Protein AF-A0A0H4J5Y6-F1 (afdb_monomer_lite)

Foldseek 3Di:
DDDWDKAAAPWAADPVRHTQFFDRMDTFWDDWDKDKDKDKDPPDPFKIKMKIKTKPDWTKTADDCRYSCQQPWGIKTKIKIWIKIKMKGDPDPVDIDMDIDIDMDIDIDTDGPDD

InterPro domains:
  IPR005017 Outer membrane protein transport protein (OMPP1/FadL/TodX) [PF03349] (21-115)
  IPR005017 Outer membrane protein transport protein (OMPP1/FadL/TodX) [PTHR35093] (3-115)

pLDDT: mean 89.31, std 9.94, range [47.72, 98.81]

Secondary structure (DSSP, 8-state):
-----EEE-S--B-TTSPBPPSBSEEE-BPP-----EEEEEE-SSSEEEEEEEEEEEEEEEE--TTBTTTTT-SEEEEEEEEEEEEEEEEEETTEEEEEE--EEEEEEEEE----

Radius of gyration: 22.94 Å; chains: 1; bounding box: 67×26×47 Å

Sequence (115 aa):
MLPSIHYEADSATDFTGLPVQGSKNGKITKTTVAPHIYGAYKVNDNLTVGLGVYVPFGSATEYEKDSVLRHNINKLGLTSIAVEPVAAWKLNERHSFGAGIIAQHNSAELRKYAD

Organism: Neisseria gonorrhoeae (strain ATCC 700825 / FA 1090) (NCBI:txid242231)

Structure (mmCIF, N/CA/C/O backbone):
data_AF-A0A0H4J5Y6-F1
#
_entry.id   AF-A0A0H4J5Y6-F1
#
loop_
_atom_site.group_PDB
_atom_site.id
_atom_site.type_symbol
_atom_site.label_atom_id
_atom_site.label_alt_id
_atom_site.label_comp_id
_atom_site.label_asym_id
_atom_site.label_entity_id
_atom_site.label_seq_id
_atom_site.pdbx_PDB_ins_code
_atom_site.Cartn_x
_atom_site.Cartn_y
_atom_site.Cartn_z
_atom_site.occupancy
_atom_site.B_iso_or_equiv
_atom_site.auth_seq_id
_atom_site.auth_comp_id
_atom_site.auth_asym_id
_atom_site.auth_atom_id
_atom_site.pdbx_PDB_model_num
ATOM 1 N N . MET A 1 1 ? -1.390 -15.886 -13.599 1.00 58.12 1 MET A N 1
ATOM 2 C CA . MET A 1 1 ? -0.247 -15.337 -14.362 1.00 58.12 1 MET A CA 1
ATOM 3 C C . MET A 1 1 ? 0.182 -14.041 -13.694 1.00 58.12 1 MET A C 1
ATOM 5 O O . MET A 1 1 ? -0.690 -13.233 -13.408 1.00 58.12 1 MET A O 1
ATOM 9 N N . LEU A 1 2 ? 1.469 -13.872 -13.381 1.00 78.81 2 LEU A N 1
ATOM 10 C CA . LEU A 1 2 ? 1.997 -12.628 -12.802 1.00 78.81 2 LEU A CA 1
ATOM 11 C C . LEU A 1 2 ? 2.396 -11.662 -13.927 1.00 78.81 2 LEU A C 1
ATOM 13 O O . LEU A 1 2 ? 2.866 -12.138 -14.963 1.00 78.81 2 LEU A O 1
ATOM 17 N N . PRO A 1 3 ? 2.237 -10.340 -13.749 1.00 82.12 3 PRO A N 1
ATOM 18 C CA . PRO A 1 3 ? 2.669 -9.372 -14.747 1.00 82.12 3 PRO A CA 1
ATOM 19 C C . PRO A 1 3 ? 4.174 -9.498 -15.007 1.00 82.12 3 PRO 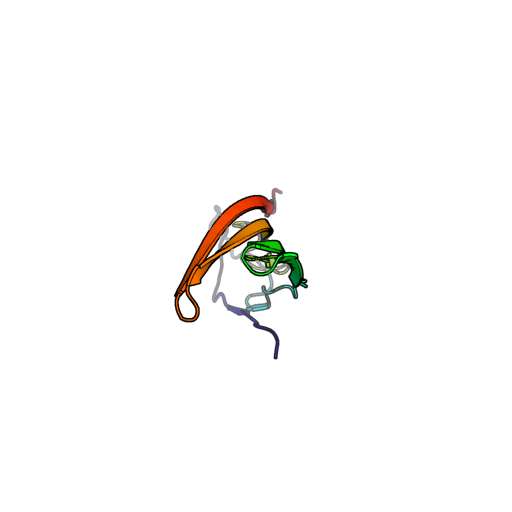A C 1
ATOM 21 O O . PRO A 1 3 ? 4.975 -9.750 -14.101 1.00 82.12 3 PRO A O 1
ATOM 24 N N . SER A 1 4 ? 4.565 -9.325 -16.264 1.00 86.62 4 SER A N 1
ATOM 25 C CA . SER A 1 4 ? 5.963 -9.284 -16.674 1.00 86.62 4 SER A CA 1
ATOM 26 C C . SER A 1 4 ? 6.153 -8.198 -17.712 1.00 86.62 4 SER A C 1
ATOM 28 O O . SER A 1 4 ? 5.565 -8.257 -18.789 1.00 86.62 4 SER A O 1
ATOM 30 N N . ILE A 1 5 ? 6.996 -7.235 -17.383 1.00 89.25 5 ILE A N 1
ATOM 31 C CA . ILE A 1 5 ? 7.481 -6.209 -18.288 1.00 89.25 5 ILE A CA 1
ATOM 32 C C . ILE A 1 5 ? 8.906 -6.597 -18.653 1.00 89.25 5 ILE A C 1
ATOM 34 O O . ILE A 1 5 ? 9.709 -6.933 -17.774 1.00 89.25 5 ILE A O 1
ATOM 38 N N . HIS A 1 6 ? 9.191 -6.555 -19.947 1.00 89.75 6 HIS A N 1
ATOM 39 C CA . HIS A 1 6 ? 10.530 -6.712 -20.483 1.00 89.75 6 HIS A CA 1
ATOM 40 C C . HIS A 1 6 ? 10.968 -5.381 -21.084 1.00 89.75 6 HIS A C 1
ATOM 42 O O . HIS A 1 6 ? 10.133 -4.641 -21.606 1.00 89.75 6 HIS A O 1
ATOM 48 N N . TYR A 1 7 ? 12.255 -5.077 -20.981 1.00 85.56 7 TYR A N 1
ATOM 49 C CA . TYR A 1 7 ? 12.864 -4.012 -21.767 1.00 85.56 7 TYR A CA 1
ATOM 50 C C . TYR A 1 7 ? 13.587 -4.615 -22.961 1.00 85.56 7 TYR A C 1
ATOM 52 O O . TYR A 1 7 ? 13.996 -5.778 -22.934 1.00 85.56 7 TYR A O 1
ATOM 60 N N . GLU A 1 8 ? 13.770 -3.785 -23.975 1.00 88.62 8 GLU A N 1
ATOM 61 C CA . GLU A 1 8 ? 14.622 -4.054 -25.118 1.00 88.62 8 GLU A CA 1
ATOM 62 C C . GLU A 1 8 ? 15.290 -2.739 -25.529 1.00 88.62 8 GLU A C 1
ATOM 64 O O . GLU A 1 8 ? 14.659 -1.680 -25.521 1.00 88.62 8 GLU A O 1
ATOM 69 N N . ALA A 1 9 ? 16.582 -2.798 -25.823 1.00 81.88 9 ALA A N 1
ATOM 70 C CA . ALA A 1 9 ? 17.411 -1.678 -26.225 1.00 81.88 9 ALA A CA 1
ATOM 71 C C . ALA A 1 9 ? 18.280 -2.109 -27.407 1.00 81.88 9 ALA A C 1
ATOM 73 O O . ALA A 1 9 ? 18.980 -3.115 -27.334 1.00 81.88 9 ALA A O 1
ATOM 74 N N . ASP A 1 10 ? 18.270 -1.336 -28.487 1.00 82.75 10 ASP A N 1
ATOM 75 C CA . ASP A 1 10 ? 19.066 -1.656 -29.674 1.00 82.75 10 ASP A CA 1
ATOM 76 C C . ASP A 1 10 ? 20.563 -1.384 -29.442 1.00 82.75 10 ASP A C 1
ATOM 78 O O . ASP A 1 10 ? 21.430 -2.222 -29.700 1.00 82.75 10 ASP A O 1
ATOM 82 N N . SER A 1 11 ? 20.885 -0.232 -28.856 1.00 78.75 11 SER A N 1
ATOM 83 C CA . SER A 1 11 ? 22.230 0.134 -28.414 1.00 78.75 11 SER A CA 1
ATOM 84 C C . SER A 1 11 ? 22.159 1.197 -27.316 1.00 78.75 11 SER A C 1
ATOM 86 O O . SER A 1 11 ? 21.152 1.889 -27.167 1.00 78.75 11 SER A O 1
ATOM 88 N N . ALA A 1 12 ? 23.226 1.318 -26.529 1.00 79.81 12 ALA A N 1
ATOM 89 C CA . ALA A 1 12 ? 23.436 2.450 -25.638 1.00 79.81 12 ALA A CA 1
ATOM 90 C C . ALA A 1 12 ? 24.891 2.892 -25.755 1.00 79.81 12 ALA A C 1
ATOM 92 O O . ALA A 1 12 ? 25.783 2.055 -25.907 1.00 79.81 12 ALA A O 1
ATOM 93 N N . THR A 1 13 ? 25.124 4.194 -25.671 1.00 85.19 13 THR A N 1
ATOM 94 C CA . THR A 1 13 ? 26.460 4.786 -25.628 1.00 85.19 13 THR A CA 1
ATOM 95 C C . THR A 1 13 ? 26.643 5.536 -24.319 1.00 85.19 13 THR A C 1
ATOM 97 O O . THR A 1 13 ? 25.680 6.081 -23.777 1.00 85.19 13 THR A O 1
ATOM 100 N N . ASP A 1 14 ? 27.867 5.559 -23.804 1.00 81.06 14 ASP A N 1
ATOM 101 C CA . ASP A 1 14 ? 28.212 6.390 -22.655 1.00 81.06 14 ASP A CA 1
ATOM 102 C C . ASP A 1 14 ? 28.408 7.862 -23.063 1.00 81.06 14 ASP A C 1
ATOM 104 O O . ASP A 1 14 ? 28.227 8.247 -24.223 1.00 81.06 14 ASP A O 1
ATOM 108 N N . PHE A 1 15 ? 28.786 8.708 -22.103 1.00 82.12 15 PHE A N 1
ATOM 109 C CA . PHE A 1 15 ? 29.022 10.134 -22.348 1.00 82.12 15 PHE A CA 1
ATOM 110 C C . PHE A 1 15 ? 30.226 10.413 -23.270 1.00 82.12 15 PHE A C 1
ATOM 112 O O . PHE A 1 15 ? 30.375 11.541 -23.737 1.00 82.12 15 PHE A O 1
ATOM 119 N N . THR A 1 16 ? 31.076 9.414 -23.541 1.00 86.62 16 THR A N 1
ATOM 120 C CA . THR A 1 16 ? 32.209 9.500 -24.479 1.00 86.62 16 THR A CA 1
ATOM 121 C C . THR A 1 16 ? 31.845 9.036 -25.894 1.00 86.62 16 THR A C 1
ATOM 123 O O . THR A 1 16 ? 32.663 9.139 -26.805 1.00 86.62 16 THR A O 1
ATOM 126 N N . GLY A 1 17 ? 30.612 8.557 -26.100 1.00 85.38 17 GLY A N 1
ATOM 127 C CA . GLY A 1 17 ? 30.131 8.022 -27.374 1.00 85.38 17 GLY A CA 1
ATOM 128 C C . GLY A 1 17 ? 30.516 6.561 -27.620 1.00 85.38 17 GLY A C 1
ATOM 129 O O . GLY A 1 17 ? 30.208 6.025 -28.684 1.00 85.38 17 GLY A O 1
ATOM 130 N N . LEU A 1 18 ? 31.164 5.897 -26.658 1.00 87.62 18 LEU A N 1
ATOM 131 C CA . LEU A 1 18 ? 31.531 4.490 -26.780 1.00 87.62 18 LEU A CA 1
ATOM 132 C C . LEU A 1 18 ? 30.323 3.592 -26.483 1.00 87.62 18 LEU A C 1
ATOM 134 O O . LEU A 1 18 ? 29.525 3.908 -25.595 1.00 87.62 18 LEU A O 1
ATOM 138 N N . PRO A 1 19 ? 30.159 2.465 -27.202 1.00 84.75 19 PRO A N 1
ATOM 139 C CA . PRO A 1 19 ? 29.061 1.546 -26.952 1.00 84.75 19 PRO A CA 1
ATOM 140 C C . PRO A 1 19 ? 29.201 0.902 -25.571 1.00 84.75 19 PRO A C 1
ATOM 142 O O . PRO A 1 19 ? 30.224 0.301 -25.234 1.00 84.75 19 PRO A O 1
ATOM 145 N N . VAL A 1 20 ? 28.131 0.977 -24.787 1.00 83.50 20 VAL A N 1
ATOM 146 C CA . VAL A 1 20 ? 28.015 0.292 -23.504 1.00 83.50 20 VAL A CA 1
ATOM 147 C C . VAL A 1 20 ? 27.782 -1.189 -23.779 1.00 83.50 20 VAL A C 1
ATOM 149 O O . VAL A 1 20 ? 26.775 -1.577 -24.372 1.00 83.50 20 VAL A O 1
ATOM 152 N N . GLN A 1 21 ? 28.711 -2.030 -23.333 1.00 83.94 21 GLN A N 1
ATOM 153 C CA . GLN A 1 21 ? 28.535 -3.480 -23.381 1.00 83.94 21 GLN A CA 1
ATOM 154 C C . GLN A 1 21 ? 27.591 -3.941 -22.264 1.00 83.94 21 GLN A C 1
ATOM 156 O O . GLN A 1 21 ? 27.601 -3.379 -21.158 1.00 83.94 21 GLN A O 1
ATOM 161 N N . GLY A 1 22 ? 26.772 -4.951 -22.567 1.00 85.25 22 GLY A N 1
ATOM 162 C CA . GLY A 1 22 ? 25.766 -5.445 -21.637 1.00 85.25 22 GLY A CA 1
ATOM 163 C C . GLY A 1 22 ? 24.576 -6.153 -22.277 1.00 85.25 22 GLY A C 1
ATOM 164 O O . GLY A 1 22 ? 24.467 -6.224 -23.506 1.00 85.25 22 GLY A O 1
ATOM 165 N N . SER A 1 23 ? 23.659 -6.634 -21.435 1.00 86.62 23 SER A N 1
ATOM 166 C CA . SER A 1 23 ? 22.384 -7.194 -21.874 1.00 86.62 23 SER A CA 1
ATOM 167 C C . SER A 1 23 ? 21.482 -6.099 -22.458 1.00 86.62 23 SER A C 1
ATOM 169 O O . SER A 1 23 ? 21.337 -4.995 -21.919 1.00 86.62 23 SER A O 1
ATOM 171 N N . LYS A 1 24 ? 20.893 -6.401 -23.616 1.00 86.12 24 LYS A N 1
ATOM 172 C CA . LYS A 1 24 ? 20.028 -5.491 -24.380 1.00 86.12 24 LYS A CA 1
ATOM 173 C C . LYS A 1 24 ? 18.547 -5.706 -24.100 1.00 86.12 24 LYS A C 1
ATOM 175 O O . LYS A 1 24 ? 17.742 -4.834 -24.392 1.00 86.12 24 LYS A O 1
ATOM 180 N N . ASN A 1 25 ? 18.187 -6.838 -23.516 1.00 87.75 25 ASN A N 1
ATOM 181 C CA . ASN A 1 25 ? 16.833 -7.173 -23.117 1.00 87.75 25 ASN A CA 1
ATOM 182 C C . ASN A 1 25 ? 16.846 -7.840 -21.740 1.00 87.75 25 ASN A C 1
ATOM 184 O O . ASN A 1 25 ? 17.891 -8.282 -21.274 1.00 87.75 25 ASN A O 1
ATOM 188 N N . GLY A 1 26 ? 15.694 -7.872 -21.078 1.00 86.81 26 GLY A N 1
ATOM 189 C CA . GLY A 1 26 ? 15.573 -8.490 -19.760 1.00 86.81 26 GLY A CA 1
ATOM 190 C C . GLY A 1 26 ? 14.221 -8.220 -19.117 1.00 86.81 26 GLY A C 1
ATOM 191 O O . GLY A 1 26 ? 13.482 -7.324 -19.531 1.00 86.81 26 GLY A O 1
ATOM 192 N N . LYS A 1 27 ? 13.869 -9.010 -18.102 1.00 88.25 27 LYS A N 1
ATOM 193 C CA . LYS A 1 27 ? 12.623 -8.837 -17.343 1.00 88.25 27 LYS A CA 1
ATOM 194 C C . LYS A 1 27 ? 12.870 -7.920 -16.157 1.00 88.25 27 LYS A C 1
ATOM 196 O O . LYS A 1 27 ? 13.683 -8.234 -15.299 1.00 88.25 27 LYS A O 1
ATOM 201 N N . ILE A 1 28 ? 12.094 -6.845 -16.058 1.00 88.06 28 ILE A N 1
ATOM 202 C CA . ILE A 1 28 ? 12.270 -5.858 -14.986 1.00 88.06 28 ILE A CA 1
ATOM 203 C C . ILE A 1 28 ? 11.290 -6.038 -13.831 1.00 88.06 28 ILE A C 1
ATOM 205 O O . ILE A 1 28 ? 11.535 -5.553 -12.733 1.00 88.06 28 ILE A O 1
ATOM 209 N N . THR A 1 29 ? 10.174 -6.738 -14.034 1.00 89.00 29 THR A N 1
ATOM 210 C CA . THR A 1 29 ? 9.155 -6.892 -12.986 1.00 89.00 29 THR A CA 1
ATOM 211 C C . THR A 1 29 ? 9.583 -7.888 -11.914 1.00 89.00 29 THR A C 1
ATOM 213 O O . THR A 1 29 ? 9.807 -9.067 -12.209 1.00 89.00 29 THR A O 1
ATOM 216 N N . LYS A 1 30 ? 9.577 -7.448 -10.652 1.00 84.38 30 LYS A N 1
ATOM 217 C CA . LYS A 1 30 ? 9.688 -8.327 -9.486 1.00 84.38 30 LYS A CA 1
ATOM 218 C C . LYS A 1 30 ? 8.302 -8.740 -8.994 1.00 84.38 30 LYS A C 1
ATOM 220 O O . LYS A 1 30 ? 7.361 -7.952 -8.996 1.00 84.38 30 LYS A O 1
ATOM 225 N N . THR A 1 31 ? 8.178 -9.993 -8.562 1.00 84.31 31 THR A N 1
ATOM 226 C CA . THR A 1 31 ? 6.944 -10.466 -7.923 1.00 84.31 31 THR A CA 1
ATOM 227 C C . THR A 1 31 ? 6.818 -9.832 -6.544 1.00 84.31 31 THR A C 1
ATOM 229 O O . THR A 1 31 ? 7.711 -9.996 -5.712 1.00 84.31 31 THR A O 1
ATOM 232 N N . THR A 1 32 ? 5.704 -9.147 -6.307 1.00 84.44 32 THR A N 1
ATOM 233 C CA . THR A 1 32 ? 5.380 -8.515 -5.027 1.00 84.44 32 THR A CA 1
ATOM 234 C C . THR A 1 32 ? 4.159 -9.192 -4.423 1.00 84.44 32 THR A C 1
ATOM 236 O O . THR A 1 32 ? 3.154 -9.393 -5.104 1.00 84.44 32 THR A O 1
ATOM 239 N N . VAL A 1 33 ? 4.243 -9.542 -3.141 1.00 88.38 33 VAL A N 1
ATOM 240 C CA . VAL A 1 33 ? 3.096 -10.033 -2.373 1.00 88.38 33 VAL A CA 1
ATOM 241 C C . VAL A 1 33 ? 2.431 -8.836 -1.701 1.00 88.38 33 VAL A C 1
ATOM 243 O O . VAL A 1 33 ? 3.088 -8.077 -0.996 1.00 88.38 33 VAL A O 1
ATOM 246 N N . ALA A 1 34 ? 1.133 -8.676 -1.933 1.00 91.50 34 ALA A N 1
ATOM 247 C CA . ALA A 1 34 ? 0.326 -7.563 -1.444 1.00 9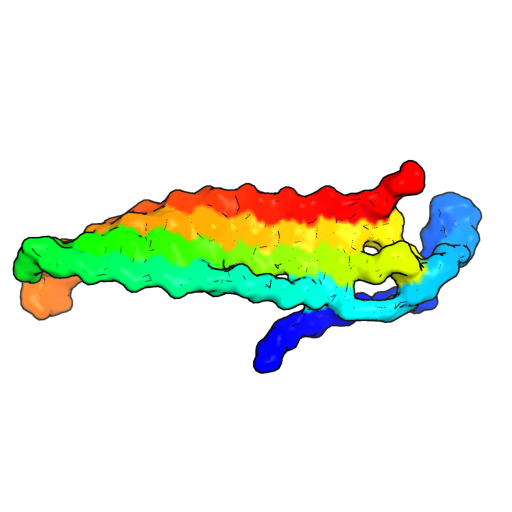1.50 34 ALA A CA 1
ATOM 248 C C . ALA A 1 34 ? -0.860 -8.124 -0.636 1.00 91.50 34 ALA A C 1
ATOM 250 O O . ALA A 1 34 ? -1.936 -8.318 -1.200 1.00 91.50 34 ALA A O 1
ATOM 251 N N . PRO A 1 35 ? -0.672 -8.479 0.649 1.00 93.50 35 PRO A N 1
ATOM 252 C CA . PRO A 1 35 ? -1.725 -9.091 1.455 1.00 93.50 35 PRO A CA 1
ATOM 253 C C . PRO A 1 35 ? -2.797 -8.069 1.840 1.00 93.50 35 PRO A C 1
ATOM 255 O O . PRO A 1 35 ? -2.492 -6.910 2.129 1.00 93.50 35 PRO A O 1
ATOM 258 N N . HIS A 1 36 ? -4.055 -8.504 1.829 1.00 97.19 36 HIS A N 1
ATOM 259 C CA . HIS A 1 36 ? -5.227 -7.688 2.142 1.00 97.19 36 HIS A CA 1
ATOM 260 C C . HIS A 1 36 ? -6.060 -8.413 3.203 1.00 97.19 36 HIS A C 1
ATOM 262 O O . HIS A 1 36 ? -6.376 -9.592 3.037 1.00 97.19 36 HIS A O 1
ATOM 268 N N . ILE A 1 37 ? -6.412 -7.726 4.288 1.00 98.44 37 ILE A N 1
ATOM 269 C CA . ILE A 1 37 ? -7.274 -8.251 5.349 1.00 98.44 37 ILE A CA 1
ATOM 270 C C . ILE A 1 37 ? -8.313 -7.206 5.742 1.00 98.44 37 ILE A C 1
ATOM 272 O O . ILE A 1 37 ? -8.012 -6.021 5.871 1.00 98.44 37 ILE A O 1
ATOM 276 N N . TYR A 1 38 ? -9.543 -7.664 5.951 1.00 98.38 38 TYR A N 1
ATOM 277 C CA . TYR A 1 38 ? -10.661 -6.829 6.362 1.00 98.38 38 TYR A CA 1
ATOM 278 C C . TYR A 1 38 ? -11.445 -7.545 7.453 1.00 98.38 38 TYR A C 1
ATOM 280 O O . TYR A 1 38 ? -11.644 -8.759 7.392 1.00 98.38 38 TYR A O 1
ATOM 288 N N . GLY A 1 39 ? -11.908 -6.788 8.438 1.00 98.62 39 GLY A N 1
ATOM 289 C CA . GLY A 1 39 ? -12.786 -7.278 9.490 1.00 98.62 39 GLY A CA 1
ATOM 290 C C . GLY A 1 39 ? -13.864 -6.256 9.803 1.00 98.62 39 GLY A C 1
ATOM 291 O O . GLY A 1 39 ? -13.626 -5.053 9.723 1.00 98.62 39 GLY A O 1
ATOM 292 N N . ALA A 1 40 ? -15.049 -6.734 10.168 1.00 98.50 40 ALA A N 1
ATOM 293 C CA . ALA A 1 40 ? -16.147 -5.892 10.615 1.00 98.50 40 ALA A CA 1
ATOM 294 C C . ALA A 1 40 ? -16.876 -6.535 11.793 1.00 98.50 40 ALA A C 1
ATOM 296 O O . ALA A 1 40 ? -16.949 -7.758 11.909 1.00 98.50 40 ALA A O 1
ATOM 297 N N . TYR A 1 41 ? -17.431 -5.693 12.654 1.00 98.62 41 TYR A N 1
ATOM 298 C CA . TYR A 1 41 ? -18.177 -6.089 13.833 1.00 98.62 41 TYR A CA 1
ATOM 299 C C . TYR A 1 41 ? -19.451 -5.255 13.948 1.00 98.62 41 TYR A C 1
ATOM 301 O O . TYR A 1 41 ? -19.409 -4.021 13.985 1.00 98.62 41 TYR A O 1
ATOM 309 N N . LYS A 1 42 ? -20.597 -5.941 14.012 1.00 98.25 42 LYS A N 1
ATOM 310 C CA . LYS A 1 42 ? -21.884 -5.320 14.332 1.00 98.25 42 LYS A CA 1
ATOM 311 C C . LYS A 1 42 ? -21.896 -4.979 15.815 1.00 98.25 42 LYS A C 1
ATOM 313 O O . LYS A 1 42 ? -22.022 -5.865 16.653 1.00 98.25 42 LYS A O 1
ATOM 318 N N . VAL A 1 43 ? -21.764 -3.695 16.123 1.00 98.12 43 VAL A N 1
ATOM 319 C CA . VAL A 1 43 ? -21.814 -3.194 17.500 1.00 98.12 43 VAL A CA 1
ATOM 320 C C . VAL A 1 43 ? -23.240 -3.286 18.038 1.00 98.12 43 VAL A C 1
ATOM 322 O O . VAL A 1 43 ? -23.442 -3.667 19.186 1.00 98.12 43 VAL A O 1
ATOM 325 N N . ASN A 1 44 ? -24.224 -2.942 17.205 1.00 97.31 44 ASN A N 1
ATOM 326 C CA . ASN A 1 44 ? -25.654 -3.078 17.476 1.00 97.31 44 ASN A CA 1
ATOM 327 C C . ASN A 1 44 ? -26.442 -3.072 16.150 1.00 97.31 44 ASN A C 1
ATOM 329 O O . ASN A 1 44 ? -25.846 -3.048 15.070 1.00 97.31 44 ASN A O 1
ATOM 333 N N . ASP A 1 45 ? -27.775 -3.058 16.226 1.00 95.69 45 ASP A N 1
ATOM 334 C CA . ASP A 1 45 ? -28.670 -3.080 15.057 1.00 95.69 45 ASP A CA 1
ATOM 335 C C . ASP A 1 45 ? -28.453 -1.912 14.083 1.00 95.69 45 ASP A C 1
ATOM 337 O O . ASP A 1 45 ? -28.758 -2.030 12.893 1.00 95.69 45 ASP A O 1
ATOM 341 N N . ASN A 1 46 ? -27.890 -0.803 14.575 1.00 96.75 46 ASN A N 1
ATOM 342 C CA . ASN A 1 46 ? -27.734 0.436 13.826 1.00 96.75 46 ASN A CA 1
ATOM 343 C C . ASN A 1 46 ? -26.280 0.814 13.532 1.00 96.75 46 ASN A C 1
ATOM 345 O O . ASN A 1 46 ? -26.078 1.692 12.703 1.00 96.75 46 ASN A O 1
ATOM 349 N N . LEU A 1 47 ? -25.280 0.198 14.171 1.00 98.25 47 LEU A N 1
ATOM 350 C CA . LEU A 1 47 ? -23.865 0.552 14.031 1.00 98.25 47 LEU A CA 1
ATOM 351 C C . LEU A 1 47 ? -23.004 -0.684 13.771 1.00 98.25 47 LEU A C 1
ATOM 353 O O . LEU A 1 47 ? -22.978 -1.631 14.556 1.00 98.25 47 LEU A O 1
ATOM 357 N N . THR A 1 48 ? -22.228 -0.634 12.694 1.00 98.75 48 THR A N 1
ATOM 358 C CA . THR A 1 48 ? -21.161 -1.591 12.386 1.00 98.75 48 THR A CA 1
ATOM 359 C C . THR A 1 48 ? -19.848 -0.839 12.272 1.00 98.75 48 THR A C 1
ATOM 361 O O . THR A 1 48 ? -19.790 0.200 11.622 1.00 98.75 48 THR A O 1
ATOM 364 N N . VAL A 1 49 ? -18.793 -1.361 12.883 1.00 98.75 49 VAL A N 1
ATOM 365 C CA . VAL A 1 49 ? -17.435 -0.833 12.723 1.00 98.75 49 VAL A CA 1
ATOM 366 C C . VAL A 1 49 ? -16.598 -1.834 11.947 1.00 98.75 49 VAL A C 1
ATOM 368 O O . VAL A 1 49 ? -16.835 -3.037 12.031 1.00 98.75 49 VAL A O 1
ATOM 371 N N . GLY A 1 50 ? -15.630 -1.353 11.185 1.00 98.75 50 GLY A N 1
ATOM 372 C CA . GLY A 1 50 ? -14.734 -2.184 10.403 1.00 98.75 50 GLY A CA 1
ATOM 373 C C . GLY A 1 50 ? -13.327 -1.622 10.355 1.00 98.75 50 GLY A C 1
ATOM 374 O O . GLY A 1 50 ? -13.092 -0.446 10.634 1.00 98.75 50 GLY A O 1
ATOM 375 N N . LEU A 1 51 ? -12.394 -2.499 10.013 1.00 98.81 51 LEU A N 1
ATOM 376 C CA . LEU A 1 51 ? -10.998 -2.171 9.802 1.00 98.81 51 LEU A CA 1
ATOM 377 C C . LEU A 1 51 ? -10.490 -2.939 8.583 1.00 98.81 51 LEU A C 1
ATOM 379 O O . LEU A 1 51 ? -10.572 -4.169 8.541 1.00 98.81 51 LEU A O 1
ATOM 383 N N . GLY A 1 52 ? -9.959 -2.209 7.609 1.00 98.69 52 GLY A N 1
ATOM 384 C CA . GLY A 1 52 ? -9.181 -2.750 6.502 1.00 98.69 52 GLY A CA 1
ATOM 385 C C . GLY A 1 52 ? -7.694 -2.498 6.708 1.00 98.69 52 GLY A C 1
ATOM 386 O O . GLY A 1 52 ? -7.301 -1.416 7.135 1.00 98.69 52 GLY A O 1
ATOM 387 N N . VAL A 1 53 ? -6.859 -3.481 6.387 1.00 98.62 53 VAL A N 1
ATOM 388 C CA . VAL A 1 53 ? -5.410 -3.306 6.241 1.00 98.62 53 VAL A CA 1
ATOM 389 C C . VAL A 1 53 ? -4.987 -3.973 4.944 1.00 98.62 53 VAL A C 1
ATOM 391 O O . VAL A 1 53 ? -5.167 -5.177 4.764 1.00 98.62 53 VAL A O 1
ATOM 394 N N . TYR A 1 54 ? -4.456 -3.191 4.013 1.00 97.88 54 TYR A N 1
ATOM 395 C CA . TYR A 1 54 ? -4.177 -3.680 2.668 1.00 97.88 54 TYR A CA 1
ATOM 396 C C . TYR A 1 54 ? -3.050 -2.905 1.991 1.00 97.88 54 TYR A C 1
ATOM 398 O O . TYR A 1 54 ? -2.632 -1.838 2.438 1.00 97.88 54 TYR A O 1
ATOM 406 N N . VAL A 1 55 ? -2.543 -3.465 0.896 1.00 96.81 55 VAL A N 1
ATOM 407 C CA . VAL A 1 55 ? -1.467 -2.880 0.090 1.00 96.81 55 VAL A CA 1
ATOM 408 C C . VAL A 1 55 ? -2.068 -2.364 -1.220 1.00 96.81 55 VAL A C 1
ATOM 410 O O . VAL A 1 55 ? -2.258 -3.169 -2.138 1.00 96.81 55 VAL A O 1
ATOM 413 N N . PRO A 1 56 ? -2.431 -1.068 -1.330 1.00 94.75 56 PRO A N 1
ATOM 414 C CA . PRO A 1 56 ? -3.007 -0.521 -2.563 1.00 94.75 56 PRO A CA 1
ATOM 415 C C . PRO A 1 56 ? -2.012 -0.469 -3.726 1.00 94.75 56 PRO A C 1
ATOM 417 O O . PRO A 1 56 ? -2.407 -0.636 -4.877 1.00 94.75 56 PRO A O 1
ATOM 420 N N . PHE A 1 57 ? -0.721 -0.277 -3.439 1.00 92.31 57 PHE A N 1
ATOM 421 C CA . PHE A 1 57 ? 0.341 -0.270 -4.443 1.00 92.31 57 PHE A CA 1
ATOM 422 C C . PHE A 1 57 ? 1.521 -1.106 -3.956 1.00 92.31 57 PHE A C 1
ATOM 424 O O . PHE A 1 57 ? 1.933 -0.997 -2.806 1.00 92.31 57 PHE A O 1
ATOM 431 N N . GLY A 1 58 ? 2.071 -1.938 -4.834 1.00 90.19 58 GLY A N 1
ATOM 432 C CA . GLY A 1 58 ? 3.208 -2.804 -4.536 1.00 90.19 58 GLY A CA 1
ATOM 433 C C . GLY A 1 58 ? 3.919 -3.184 -5.825 1.00 90.19 58 GLY A C 1
ATOM 434 O O . GLY A 1 58 ? 3.719 -4.275 -6.353 1.00 90.19 58 GLY A O 1
ATOM 435 N N . SER A 1 59 ? 4.718 -2.266 -6.359 1.00 89.94 59 SER A N 1
ATOM 436 C CA . SER A 1 59 ? 5.444 -2.449 -7.615 1.00 89.94 59 SER A CA 1
ATOM 437 C C . SER A 1 59 ? 6.940 -2.314 -7.387 1.00 89.94 59 SER A C 1
ATOM 439 O O . SER A 1 59 ? 7.389 -1.416 -6.676 1.00 89.94 59 SER A O 1
ATOM 441 N N . ALA A 1 60 ? 7.713 -3.203 -8.002 1.00 89.12 60 ALA A N 1
ATOM 442 C CA . ALA A 1 60 ? 9.158 -3.106 -8.041 1.00 89.12 60 ALA A CA 1
ATOM 443 C C . ALA A 1 60 ? 9.668 -3.504 -9.426 1.00 89.12 60 ALA A C 1
ATOM 445 O O . ALA A 1 60 ? 9.311 -4.553 -9.973 1.00 89.12 60 ALA A O 1
ATOM 446 N N . THR A 1 61 ? 10.528 -2.647 -9.951 1.00 88.69 61 THR A N 1
ATOM 447 C CA . THR A 1 61 ? 11.157 -2.744 -11.254 1.00 88.69 61 THR A CA 1
ATOM 448 C C . THR A 1 61 ? 12.663 -2.723 -11.045 1.00 88.69 61 THR A C 1
ATOM 450 O O . THR A 1 61 ? 13.183 -1.786 -10.440 1.00 88.69 61 THR A O 1
ATOM 453 N N . GLU A 1 62 ? 13.372 -3.743 -11.510 1.00 87.25 62 GLU A N 1
ATOM 454 C CA . GLU A 1 62 ? 14.824 -3.841 -11.383 1.00 87.25 62 GLU A CA 1
ATOM 455 C C . GLU A 1 62 ? 15.436 -4.292 -12.706 1.00 87.25 62 GLU A C 1
ATOM 457 O O . GLU A 1 62 ? 15.083 -5.345 -13.225 1.00 87.25 62 GLU A O 1
ATOM 462 N N . TYR A 1 63 ? 16.329 -3.476 -13.261 1.00 84.75 63 TYR A N 1
ATOM 463 C CA . TYR A 1 63 ? 17.109 -3.837 -14.440 1.00 84.75 63 TYR A CA 1
ATOM 464 C C . TYR A 1 63 ? 18.218 -4.820 -14.060 1.00 84.75 63 TYR A C 1
ATOM 466 O O . TYR A 1 63 ? 18.717 -4.819 -12.928 1.00 84.75 63 TYR A O 1
ATOM 474 N N . GLU A 1 64 ? 18.612 -5.654 -15.020 1.00 82.44 64 GLU A N 1
ATOM 475 C CA . GLU A 1 64 ? 19.768 -6.535 -14.874 1.00 82.44 64 GLU A CA 1
ATOM 476 C C . GLU A 1 64 ? 21.042 -5.708 -14.650 1.00 82.44 64 GLU A C 1
ATOM 478 O O . GLU A 1 64 ? 21.196 -4.612 -15.194 1.00 82.44 64 GLU A O 1
ATOM 483 N N . LYS A 1 65 ? 21.963 -6.221 -13.825 1.00 80.50 65 LYS A N 1
ATOM 484 C CA . LYS A 1 65 ? 23.173 -5.480 -13.420 1.00 80.50 65 LYS A CA 1
ATOM 485 C C . LYS A 1 65 ? 24.089 -5.160 -14.602 1.00 80.50 65 LYS A C 1
ATOM 487 O O . LYS A 1 65 ? 24.769 -4.140 -14.596 1.00 80.50 65 LYS A O 1
ATOM 492 N N . ASP A 1 66 ? 24.114 -6.041 -15.590 1.00 81.94 66 ASP A N 1
ATOM 493 C CA . ASP A 1 66 ? 24.859 -5.914 -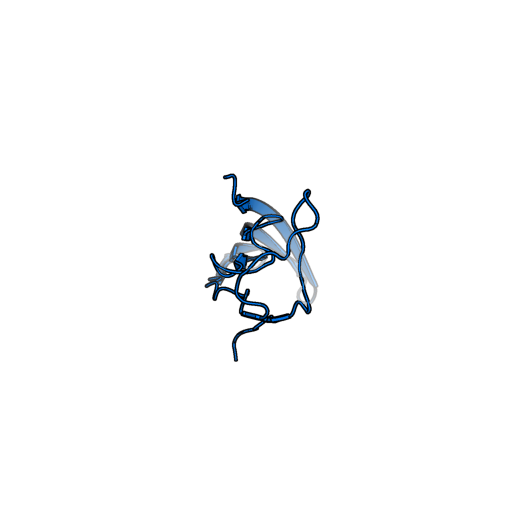16.833 1.00 81.94 66 ASP A CA 1
ATOM 494 C C . ASP A 1 66 ? 24.028 -5.270 -17.947 1.00 81.94 66 ASP A C 1
ATOM 496 O O . ASP A 1 66 ? 24.500 -5.197 -19.073 1.00 81.94 66 ASP A O 1
ATOM 500 N N . SER A 1 67 ? 22.830 -4.749 -17.664 1.00 83.25 67 SER A N 1
ATOM 501 C CA . SER A 1 67 ? 22.024 -4.051 -18.663 1.00 83.25 67 SER A CA 1
ATOM 502 C C . SER A 1 67 ? 22.775 -2.854 -19.244 1.00 83.25 67 SER A C 1
ATOM 504 O O . SER A 1 67 ? 23.433 -2.089 -18.527 1.00 83.25 67 SER A O 1
ATOM 506 N N . VAL A 1 68 ? 22.607 -2.620 -20.545 1.00 83.38 68 VAL A N 1
ATOM 507 C CA . VAL A 1 68 ? 23.091 -1.391 -21.194 1.00 83.38 68 VAL A CA 1
ATOM 508 C C . VAL A 1 68 ? 22.435 -0.124 -20.616 1.00 83.38 68 VAL A C 1
ATOM 510 O O . VAL A 1 68 ? 22.992 0.966 -20.723 1.00 83.38 68 VAL A O 1
ATOM 513 N N . LEU A 1 69 ? 21.287 -0.261 -19.935 1.00 77.75 69 LEU A N 1
ATOM 514 C CA . LEU A 1 69 ? 20.533 0.833 -19.309 1.00 77.75 69 LEU A CA 1
ATOM 515 C C . LEU A 1 69 ? 20.900 1.097 -17.831 1.00 77.75 69 LEU A C 1
ATOM 517 O O . LEU A 1 69 ? 20.320 1.997 -17.215 1.00 77.75 69 LEU A O 1
ATOM 521 N N . ARG A 1 70 ? 21.868 0.363 -17.255 1.00 73.06 70 ARG A N 1
ATOM 522 C CA . ARG A 1 70 ? 22.203 0.381 -15.811 1.00 73.06 70 ARG A CA 1
ATOM 523 C C . ARG A 1 70 ? 22.533 1.762 -15.223 1.00 73.06 70 ARG A C 1
ATOM 525 O O . ARG A 1 70 ? 22.254 2.005 -14.050 1.00 73.06 70 ARG A O 1
ATOM 532 N N . HIS A 1 71 ? 23.082 2.675 -16.026 1.00 72.06 71 HIS A N 1
ATOM 533 C CA . HIS A 1 71 ? 23.524 3.999 -15.563 1.00 72.06 71 HIS A CA 1
ATOM 534 C C . HIS A 1 71 ? 22.374 5.006 -15.377 1.00 72.06 71 HIS A C 1
ATOM 536 O O . HIS A 1 71 ? 22.565 6.048 -14.756 1.00 72.06 71 HIS A O 1
ATOM 542 N N . ASN A 1 72 ? 21.169 4.718 -15.885 1.00 69.56 72 ASN A N 1
ATOM 543 C CA . ASN A 1 72 ? 20.034 5.634 -15.757 1.00 69.56 72 ASN A CA 1
ATOM 544 C C . ASN A 1 72 ? 19.305 5.424 -14.425 1.00 69.56 72 ASN A C 1
ATOM 546 O O . ASN A 1 72 ? 19.269 6.311 -13.567 1.00 69.56 72 ASN A O 1
ATOM 550 N N . ILE A 1 73 ? 18.726 4.236 -14.242 1.00 66.31 73 ILE A N 1
ATOM 551 C CA . ILE A 1 73 ? 18.011 3.815 -13.036 1.00 66.31 73 ILE A CA 1
ATOM 552 C C . ILE A 1 73 ? 18.084 2.289 -12.976 1.00 66.31 73 ILE A C 1
ATOM 554 O O . ILE A 1 73 ? 17.618 1.621 -13.892 1.00 66.31 73 ILE A O 1
ATOM 558 N N . ASN A 1 74 ? 18.616 1.728 -11.891 1.00 77.38 74 ASN A N 1
ATOM 559 C CA . ASN A 1 74 ? 18.710 0.278 -11.740 1.00 77.38 74 ASN A CA 1
ATOM 560 C C . ASN A 1 74 ? 17.478 -0.302 -11.044 1.00 77.38 74 ASN A C 1
ATOM 562 O O . ASN A 1 74 ? 17.019 -1.373 -11.420 1.00 77.38 74 ASN A O 1
ATOM 566 N N . LYS A 1 75 ? 16.963 0.358 -10.000 1.00 86.31 75 LYS A N 1
ATOM 567 C CA . LYS A 1 75 ? 15.814 -0.133 -9.228 1.00 86.31 75 LYS A CA 1
ATOM 568 C C . LYS A 1 75 ? 14.835 0.991 -8.921 1.00 86.31 75 LYS A C 1
ATOM 570 O O . LYS A 1 75 ? 15.244 2.042 -8.430 1.00 86.31 75 LYS A O 1
ATOM 575 N N . LEU A 1 76 ? 13.560 0.725 -9.172 1.00 88.62 76 LEU A N 1
ATOM 576 C CA . LEU A 1 76 ? 12.416 1.545 -8.793 1.00 88.62 76 LEU A CA 1
ATOM 577 C C . LEU A 1 76 ? 11.454 0.680 -7.994 1.00 88.62 76 LEU A C 1
ATOM 579 O O . LEU A 1 76 ? 11.067 -0.388 -8.454 1.00 88.62 76 LEU A O 1
ATOM 583 N N . GLY A 1 77 ? 11.049 1.131 -6.820 1.00 91.25 77 GLY A N 1
ATOM 584 C CA . GLY A 1 77 ? 10.046 0.462 -6.007 1.00 91.25 77 GLY A CA 1
ATOM 585 C C . GLY A 1 77 ? 9.069 1.467 -5.430 1.00 91.25 77 GLY A C 1
ATOM 586 O O . GLY A 1 77 ? 9.473 2.543 -5.003 1.00 91.25 77 GLY A O 1
ATOM 587 N N . LEU A 1 78 ? 7.793 1.104 -5.397 1.00 93.06 78 LEU A N 1
ATOM 588 C CA . LEU A 1 78 ? 6.768 1.803 -4.637 1.00 93.06 78 LEU A CA 1
ATOM 589 C C . LEU A 1 78 ? 5.902 0.762 -3.941 1.00 93.06 78 LEU A C 1
ATOM 591 O O . LEU A 1 78 ? 5.270 -0.069 -4.594 1.00 93.06 78 LEU A O 1
ATOM 595 N N . THR A 1 79 ? 5.870 0.826 -2.617 1.00 94.25 79 THR A N 1
ATOM 596 C CA . THR A 1 79 ? 4.942 0.048 -1.801 1.00 94.25 79 THR A CA 1
ATOM 597 C C . THR A 1 79 ? 4.154 0.991 -0.916 1.00 94.25 79 THR A C 1
ATOM 599 O O . THR A 1 79 ? 4.718 1.879 -0.282 1.00 94.25 79 THR A O 1
ATOM 602 N N . SER A 1 80 ? 2.850 0.787 -0.865 1.00 96.38 80 SER A N 1
ATOM 603 C CA . SER A 1 80 ? 1.928 1.562 -0.056 1.00 96.38 80 SER A CA 1
ATOM 604 C C . SER A 1 80 ? 1.162 0.608 0.834 1.00 96.38 80 SER A C 1
ATOM 606 O O . SER A 1 80 ? 0.640 -0.386 0.343 1.00 96.38 80 SER A O 1
ATOM 608 N N . ILE A 1 81 ? 1.074 0.910 2.123 1.00 97.12 81 ILE A N 1
ATOM 609 C CA . ILE A 1 81 ? 0.259 0.162 3.082 1.00 97.12 81 ILE A CA 1
ATOM 610 C C . ILE A 1 81 ? -0.800 1.117 3.608 1.00 97.12 81 ILE A C 1
ATOM 612 O O . ILE A 1 81 ? -0.473 2.220 4.045 1.00 97.12 81 ILE A O 1
ATOM 616 N N . ALA A 1 82 ? -2.056 0.699 3.541 1.00 98.50 82 ALA A N 1
ATOM 617 C CA . ALA A 1 82 ? -3.205 1.455 3.999 1.00 98.50 82 ALA A CA 1
ATOM 618 C C . ALA A 1 82 ? -3.851 0.765 5.201 1.00 98.50 82 ALA A C 1
ATOM 620 O O . ALA A 1 82 ? -3.983 -0.460 5.232 1.00 98.50 82 ALA A O 1
ATOM 621 N N . VAL A 1 83 ? -4.268 1.576 6.170 1.00 98.69 83 VAL A N 1
ATOM 622 C CA . VAL A 1 83 ? -5.133 1.185 7.281 1.00 98.69 83 VAL A CA 1
ATOM 623 C C . VAL A 1 83 ? -6.395 2.033 7.200 1.00 98.69 83 VAL A C 1
ATOM 625 O 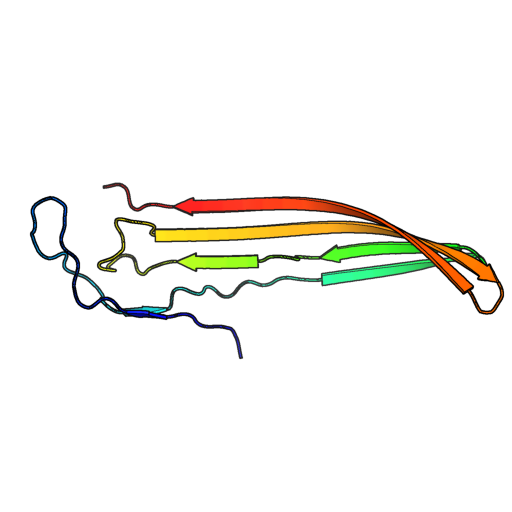O . VAL A 1 83 ? -6.319 3.262 7.167 1.00 98.69 83 VAL A O 1
ATOM 628 N N . GLU A 1 84 ? -7.547 1.375 7.163 1.00 98.56 84 GLU A N 1
ATOM 629 C CA . GLU A 1 84 ? -8.845 2.001 6.941 1.00 98.56 84 GLU A CA 1
ATOM 630 C C . GLU A 1 84 ? -9.836 1.616 8.045 1.00 98.56 84 GLU A C 1
ATOM 632 O O . GLU A 1 84 ? -10.524 0.597 7.932 1.00 98.56 84 GLU A O 1
ATOM 637 N N . PRO A 1 85 ? -9.918 2.385 9.144 1.00 98.75 85 PRO A N 1
ATOM 638 C CA . PRO A 1 85 ? -11.053 2.295 10.047 1.00 98.75 85 PRO A CA 1
ATOM 639 C C . PRO A 1 85 ? -12.291 2.920 9.395 1.00 98.75 85 PRO A C 1
ATOM 641 O O . PRO A 1 85 ? -12.249 4.036 8.868 1.00 98.75 85 PRO A O 1
ATOM 644 N N . VAL A 1 86 ? -13.413 2.213 9.482 1.00 98.69 86 VAL A N 1
ATOM 645 C CA . VAL A 1 86 ? -14.706 2.629 8.933 1.00 98.69 86 VAL A CA 1
ATOM 646 C C . VAL A 1 86 ? -15.817 2.365 9.942 1.00 98.69 86 VAL A C 1
ATOM 648 O O . VAL A 1 86 ? -15.788 1.384 10.685 1.00 98.69 86 VAL A O 1
ATOM 651 N N . ALA A 1 87 ? -16.819 3.232 9.969 1.00 98.75 87 ALA A N 1
ATOM 652 C CA . ALA A 1 87 ? -18.056 3.019 10.700 1.00 98.75 87 ALA A CA 1
ATOM 653 C C . ALA A 1 87 ? -19.243 3.212 9.757 1.00 98.75 87 ALA A C 1
ATOM 655 O O . ALA A 1 87 ? -19.241 4.103 8.908 1.00 98.75 87 ALA A O 1
ATOM 656 N N . ALA A 1 88 ? -20.247 2.353 9.894 1.00 98.56 88 ALA A N 1
ATOM 657 C CA . ALA A 1 88 ? -21.471 2.379 9.117 1.00 98.56 88 ALA A CA 1
ATOM 658 C C . ALA A 1 88 ? -22.687 2.436 10.039 1.00 98.56 88 ALA A C 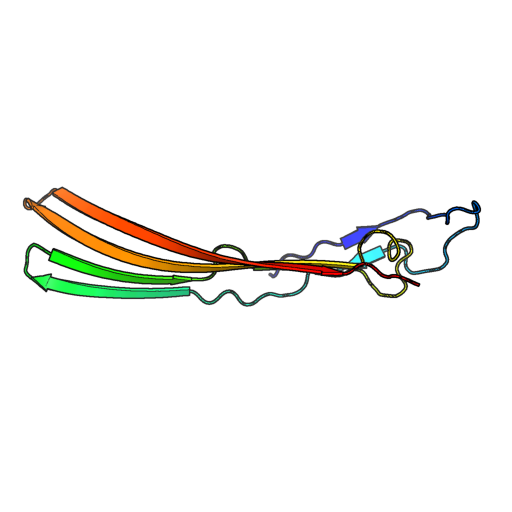1
ATOM 660 O O . ALA A 1 88 ? -22.804 1.651 10.981 1.00 98.56 88 ALA A O 1
ATOM 661 N N . TRP A 1 89 ? -23.601 3.347 9.723 1.00 98.56 89 TRP A N 1
ATOM 662 C CA . TRP A 1 89 ? -24.841 3.596 10.436 1.00 98.56 89 TRP A CA 1
ATOM 663 C C . TRP A 1 89 ? -26.050 3.247 9.574 1.00 98.56 89 TRP A C 1
ATOM 665 O O . TRP A 1 89 ? -26.165 3.690 8.429 1.00 98.56 89 TRP A O 1
ATOM 675 N N . LYS A 1 90 ? -26.990 2.490 10.137 1.00 98.00 90 LYS A N 1
ATOM 676 C CA . LYS A 1 90 ? -28.299 2.233 9.534 1.00 98.00 90 LYS A CA 1
ATOM 677 C C . LYS A 1 90 ? -29.192 3.457 9.755 1.00 98.00 90 LYS A C 1
ATOM 679 O O . LYS A 1 90 ? -29.460 3.822 10.894 1.00 98.00 90 LYS A O 1
ATOM 684 N N . LEU A 1 91 ? -29.661 4.083 8.675 1.00 95.69 91 LEU A N 1
ATOM 685 C CA . LEU A 1 91 ? -30.655 5.158 8.753 1.00 95.69 91 LEU A CA 1
ATOM 686 C C . LEU A 1 91 ? -32.069 4.578 8.887 1.00 95.69 91 LEU A C 1
ATOM 688 O O . LEU A 1 91 ? -32.878 5.069 9.665 1.00 95.69 91 LEU A O 1
ATOM 692 N N . ASN A 1 92 ? -32.382 3.558 8.087 1.00 94.81 92 ASN A N 1
ATOM 693 C CA . ASN A 1 92 ? -33.655 2.838 8.106 1.00 94.81 92 ASN A CA 1
ATOM 694 C C . ASN A 1 92 ? -33.473 1.433 7.508 1.00 94.81 92 ASN A C 1
ATOM 696 O O . ASN A 1 92 ? -32.376 1.063 7.100 1.00 94.81 92 ASN A O 1
ATOM 700 N N . GLU A 1 93 ? -34.549 0.651 7.414 1.00 93.94 93 GLU A N 1
ATOM 701 C CA . GLU A 1 93 ? -34.520 -0.718 6.869 1.00 93.94 93 GLU A CA 1
ATOM 702 C C . GLU A 1 93 ? -33.943 -0.845 5.448 1.00 93.94 93 GLU A C 1
ATOM 704 O O . GLU A 1 93 ? -33.561 -1.939 5.045 1.00 93.94 93 GLU A O 1
ATOM 709 N N . ARG A 1 94 ? -33.866 0.250 4.681 1.00 96.25 94 ARG A N 1
ATOM 710 C CA . ARG A 1 94 ? -33.395 0.249 3.286 1.00 96.25 94 ARG A CA 1
ATOM 711 C C . ARG A 1 94 ? -32.188 1.147 3.024 1.00 96.25 94 ARG A C 1
ATOM 713 O O . ARG A 1 94 ? -31.674 1.129 1.912 1.00 96.25 94 ARG A O 1
ATOM 720 N N . HIS A 1 95 ? -31.748 1.938 4.001 1.00 97.75 95 HIS A N 1
ATOM 721 C CA . HIS A 1 95 ? -30.685 2.921 3.806 1.00 97.75 95 HIS A CA 1
ATOM 722 C C . HIS A 1 95 ? -29.690 2.901 4.961 1.00 97.75 95 HIS A C 1
ATOM 724 O O . HIS A 1 95 ? -30.069 2.907 6.133 1.00 97.75 95 HIS A O 1
ATOM 730 N N . SER A 1 96 ? -28.411 2.953 4.612 1.00 97.06 96 SER A N 1
ATOM 731 C CA . SER A 1 96 ? -27.285 3.049 5.535 1.00 97.06 96 SER A CA 1
ATOM 732 C C . SER A 1 96 ? -26.214 3.965 4.957 1.00 97.06 96 SER A C 1
ATOM 734 O O . SER A 1 96 ? -26.058 4.033 3.739 1.00 97.06 96 SER A O 1
ATOM 736 N N . PHE A 1 97 ? -25.445 4.611 5.824 1.00 98.06 97 PHE A N 1
ATOM 737 C CA . PHE A 1 97 ? -24.312 5.454 5.449 1.00 98.06 97 PHE A CA 1
ATOM 738 C C . PHE A 1 97 ? -23.058 4.965 6.150 1.00 98.06 97 PHE A C 1
ATOM 740 O O . PHE A 1 97 ? -23.124 4.561 7.305 1.00 98.06 97 PHE A O 1
ATOM 747 N N . GLY A 1 98 ? -21.922 5.013 5.466 1.00 97.62 98 GLY A N 1
ATOM 748 C CA . GLY A 1 98 ? -20.626 4.685 6.042 1.00 97.62 98 GLY A CA 1
ATOM 749 C C . GLY A 1 98 ? -19.638 5.813 5.824 1.00 97.62 98 GLY A C 1
ATOM 750 O O . GLY A 1 98 ? -19.685 6.489 4.799 1.00 97.62 98 GLY A O 1
ATOM 751 N N . ALA A 1 99 ? -18.754 6.007 6.793 1.00 98.69 99 ALA A N 1
ATOM 752 C CA . ALA A 1 99 ? -17.630 6.918 6.687 1.00 98.69 99 ALA A CA 1
ATOM 753 C C . ALA A 1 99 ? -16.399 6.278 7.330 1.00 98.69 99 ALA A C 1
ATOM 755 O O . ALA A 1 99 ? -16.488 5.621 8.368 1.00 98.69 99 ALA A O 1
ATOM 756 N N . GLY A 1 100 ? -15.251 6.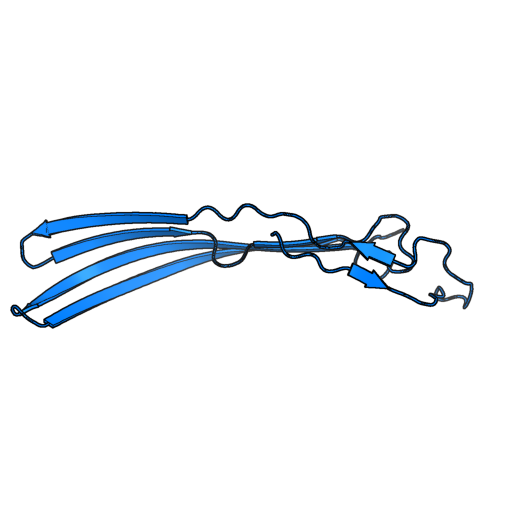480 6.701 1.00 97.94 100 GLY A N 1
ATOM 757 C CA . GLY A 1 100 ? -13.967 5.982 7.162 1.00 97.94 100 GLY A CA 1
ATOM 758 C C . GLY A 1 100 ? -12.855 6.935 6.763 1.00 97.94 100 GLY A C 1
ATOM 759 O O . GLY A 1 100 ? -13.070 7.887 6.011 1.00 97.94 100 GLY A O 1
ATOM 760 N N . ILE A 1 101 ? -11.668 6.681 7.292 1.00 98.50 101 ILE A N 1
ATOM 761 C CA . ILE A 1 101 ? -10.448 7.397 6.921 1.00 98.50 101 ILE A CA 1
ATOM 762 C C . ILE A 1 101 ? -9.441 6.390 6.395 1.00 98.50 101 ILE A C 1
ATOM 764 O O . ILE A 1 101 ? -9.381 5.273 6.891 1.00 98.50 101 ILE A O 1
ATOM 768 N N . ILE A 1 102 ? -8.625 6.787 5.425 1.00 98.25 102 ILE A N 1
ATOM 769 C CA . ILE A 1 102 ? -7.534 5.952 4.926 1.00 98.25 102 ILE A CA 1
ATOM 770 C C . ILE A 1 102 ? -6.227 6.587 5.386 1.00 98.25 102 ILE A C 1
ATOM 772 O O . ILE A 1 102 ? -5.854 7.667 4.929 1.00 98.25 102 ILE A O 1
ATOM 776 N N . ALA A 1 103 ? -5.527 5.914 6.294 1.00 98.44 103 ALA A N 1
ATOM 777 C CA . ALA A 1 103 ? -4.168 6.268 6.672 1.00 98.44 103 ALA A CA 1
ATOM 778 C C . ALA A 1 103 ? -3.196 5.425 5.840 1.00 98.44 103 ALA A C 1
ATOM 780 O O . ALA A 1 103 ? -3.125 4.209 6.012 1.00 98.44 103 ALA A O 1
ATOM 781 N N . GLN A 1 104 ? -2.460 6.062 4.927 1.00 98.19 104 GLN A N 1
ATOM 782 C CA . GLN A 1 104 ? -1.559 5.376 3.999 1.00 98.19 104 GLN A CA 1
ATOM 783 C C . GLN A 1 104 ? -0.099 5.768 4.232 1.00 98.19 104 GLN A C 1
ATOM 785 O O . GLN A 1 104 ? 0.250 6.948 4.206 1.00 98.19 104 GLN A O 1
ATOM 790 N N . HIS A 1 105 ? 0.767 4.768 4.388 1.00 97.62 105 HIS A N 1
ATOM 791 C CA . HIS A 1 105 ? 2.217 4.934 4.385 1.00 97.62 105 HIS A CA 1
ATOM 792 C C . HIS A 1 105 ? 2.787 4.484 3.040 1.00 97.62 105 HIS A C 1
ATOM 794 O O . HIS A 1 105 ? 2.506 3.375 2.593 1.00 97.62 105 HIS A O 1
ATOM 800 N N . ASN A 1 106 ? 3.594 5.337 2.407 1.00 97.19 106 ASN A N 1
ATOM 801 C CA . ASN A 1 106 ? 4.235 5.061 1.125 1.00 97.19 106 ASN A CA 1
ATOM 802 C C . ASN A 1 106 ? 5.747 4.952 1.319 1.00 97.19 106 ASN A C 1
ATOM 804 O O . ASN A 1 106 ? 6.372 5.877 1.832 1.00 97.19 106 ASN A O 1
ATOM 808 N N . SER A 1 107 ? 6.331 3.858 0.851 1.00 94.81 107 SER A N 1
ATOM 809 C CA . SER A 1 107 ? 7.773 3.652 0.792 1.00 94.81 107 SER A CA 1
ATOM 810 C C . SER A 1 107 ? 8.196 3.588 -0.671 1.00 94.81 107 SER A C 1
ATOM 812 O O . SER A 1 107 ? 7.720 2.738 -1.428 1.00 94.81 107 SER A O 1
ATOM 814 N N . ALA A 1 108 ? 9.079 4.501 -1.071 1.00 93.19 108 ALA A N 1
ATOM 815 C CA . ALA A 1 108 ? 9.665 4.526 -2.403 1.00 93.19 108 ALA A CA 1
ATOM 816 C C . ALA A 1 108 ? 11.146 4.140 -2.328 1.00 93.19 108 ALA A C 1
ATOM 818 O O . ALA A 1 108 ? 11.888 4.660 -1.497 1.00 93.19 108 ALA A O 1
ATOM 819 N N . GLU A 1 109 ? 11.578 3.249 -3.213 1.00 89.94 109 GLU A N 1
ATOM 820 C CA . GLU A 1 109 ? 12.977 2.866 -3.373 1.00 89.94 109 GLU A CA 1
ATOM 821 C C . GLU A 1 109 ? 13.476 3.322 -4.740 1.00 89.94 109 GLU A C 1
ATOM 823 O O . GLU A 1 109 ? 12.915 2.948 -5.769 1.00 89.94 109 GLU A O 1
ATOM 828 N N . LEU A 1 110 ? 14.560 4.094 -4.755 1.00 88.06 110 LEU A N 1
ATOM 829 C CA . LEU A 1 110 ? 15.271 4.481 -5.968 1.00 88.06 110 LEU A CA 1
ATOM 830 C C . LEU A 1 110 ? 16.737 4.084 -5.808 1.00 88.06 110 LEU A C 1
ATOM 832 O O . LEU A 1 110 ? 17.408 4.550 -4.890 1.00 88.06 110 LEU A O 1
ATOM 836 N N . ARG A 1 111 ? 17.251 3.244 -6.708 1.00 83.00 111 ARG A N 1
ATOM 837 C CA . ARG A 1 111 ? 18.682 2.923 -6.787 1.00 83.00 111 ARG A CA 1
ATOM 838 C C . ARG A 1 111 ? 19.184 3.211 -8.189 1.00 83.00 111 ARG A C 1
ATOM 840 O O . ARG A 1 111 ? 18.699 2.625 -9.158 1.00 83.00 111 ARG A O 1
ATOM 847 N N . LYS A 1 112 ? 20.178 4.085 -8.283 1.00 72.62 112 LYS A N 1
ATOM 848 C CA . LYS A 1 112 ? 21.006 4.248 -9.478 1.00 72.62 112 LYS A CA 1
ATOM 849 C C . LYS A 1 112 ? 22.267 3.410 -9.304 1.00 72.62 112 LYS A C 1
ATOM 851 O O . LYS A 1 112 ? 22.712 3.221 -8.172 1.00 72.62 112 LYS A O 1
ATOM 856 N N . TYR A 1 113 ? 22.811 2.888 -10.396 1.00 64.38 113 TYR A N 1
ATOM 857 C CA . TYR A 1 113 ? 24.200 2.449 -10.377 1.00 64.38 113 TYR A CA 1
ATOM 858 C C . TYR A 1 113 ? 25.037 3.734 -10.403 1.00 64.38 113 TYR A C 1
ATOM 860 O O . TYR A 1 113 ? 24.954 4.490 -11.367 1.00 64.38 113 TYR A O 1
ATOM 868 N N . ALA A 1 114 ? 25.696 4.052 -9.293 1.00 54.38 114 ALA A N 1
ATOM 869 C CA . ALA A 1 114 ? 26.757 5.046 -9.262 1.00 54.38 114 ALA A CA 1
ATOM 870 C C . ALA A 1 114 ? 28.057 4.248 -9.321 1.00 54.38 114 ALA A C 1
ATOM 872 O O . ALA A 1 114 ? 28.231 3.333 -8.511 1.00 54.38 114 ALA A O 1
ATOM 873 N N . ASP A 1 115 ? 28.870 4.533 -10.332 1.00 47.72 115 ASP A N 1
ATOM 874 C CA . ASP A 1 115 ? 30.260 4.086 -10.405 1.00 47.72 115 ASP A CA 1
ATOM 875 C C . ASP A 1 115 ? 31.058 4.537 -9.168 1.00 47.72 115 ASP A C 1
ATOM 877 O O . ASP A 1 115 ? 30.744 5.624 -8.619 1.00 47.72 115 ASP A O 1
#